Protein AF-A0A355BDU7-F1 (afdb_monomer_lite)

Sequence (158 aa):
VIGNPPYVQIKQIDAESKKKFSNNFKFATGRFNLFYLFIEITKKFSKDNSITSYIVPDRLLLNTQCADIRKYLLTEQNINEIIAFSELVFESAIVDSIIITYSNSKRNKDFIKVLTNCSIESLKSPKRTEIPYSHIENSPNNQLDLNYNLQISNLTNK

Secondary structure (DSSP, 8-state):
-EE-----BGGGS-HHHHHHHHHH-TT-SSS-BHHHHHHHHHHHHS-TT-EEEEEEETHHHH-GGGHHHHHHHHHHSEEEEEEEESS-S-TT----EEEEEEESS----SEEEEEEEE-TGGGGS---EEEEHHHHHTSGGG-------HHHHHHH--

Radius of gyration: 16.12 Å; chains: 1; bounding box: 37×43×46 Å

pLDDT: mean 89.56, std 10.08, range [43.19, 98.06]

Structure (mmCIF, N/CA/C/O backbone):
data_AF-A0A355BDU7-F1
#
_entry.id   AF-A0A355BDU7-F1
#
loop_
_atom_site.group_PDB
_atom_site.id
_atom_site.type_symbol
_atom_site.label_atom_id
_atom_site.label_alt_id
_atom_site.label_comp_id
_atom_site.label_asym_id
_atom_site.label_entity_id
_atom_site.label_seq_id
_atom_site.pdbx_PDB_ins_code
_atom_site.Cartn_x
_atom_site.Cartn_y
_atom_site.Cartn_z
_atom_site.occupancy
_atom_site.B_iso_or_equiv
_atom_site.auth_seq_id
_atom_site.auth_comp_id
_atom_site.auth_asym_id
_atom_site.auth_atom_id
_atom_site.pdbx_PDB_model_num
ATOM 1 N N . VAL A 1 1 ? -3.207 -13.088 2.765 1.00 91.75 1 VAL A N 1
ATOM 2 C CA . VAL A 1 1 ? -1.931 -13.193 2.018 1.00 91.75 1 VAL A CA 1
ATOM 3 C C . VAL A 1 1 ? -0.868 -12.422 2.783 1.00 91.75 1 VAL A C 1
ATOM 5 O O . VAL A 1 1 ? -1.168 -11.333 3.247 1.00 91.75 1 VAL A O 1
ATOM 8 N N . ILE A 1 2 ? 0.330 -12.974 2.964 1.00 96.31 2 ILE A N 1
ATOM 9 C CA . ILE A 1 2 ? 1.469 -12.258 3.561 1.00 96.31 2 ILE A CA 1
ATOM 10 C C . ILE A 1 2 ? 2.641 -12.418 2.599 1.00 96.31 2 ILE A C 1
ATOM 12 O O . ILE A 1 2 ? 2.857 -13.526 2.108 1.00 96.31 2 ILE A O 1
ATOM 16 N N . GLY A 1 3 ? 3.369 -11.345 2.291 1.00 95.19 3 GLY A N 1
ATOM 17 C CA . GLY A 1 3 ? 4.502 -11.459 1.375 1.00 95.19 3 GLY A CA 1
ATOM 18 C C . GLY A 1 3 ? 5.358 -10.209 1.218 1.00 95.19 3 GLY A C 1
ATOM 19 O O . GLY A 1 3 ? 4.998 -9.114 1.635 1.00 95.19 3 GLY A O 1
ATOM 20 N N . ASN A 1 4 ? 6.496 -10.403 0.565 1.00 95.50 4 ASN A N 1
ATOM 21 C CA . ASN A 1 4 ? 7.391 -9.356 0.088 1.00 95.50 4 ASN A CA 1
ATOM 22 C C . ASN A 1 4 ? 7.456 -9.487 -1.447 1.00 95.50 4 ASN A C 1
ATOM 24 O O . ASN A 1 4 ? 8.267 -10.269 -1.949 1.00 95.50 4 ASN A O 1
ATOM 28 N N . PRO A 1 5 ? 6.509 -8.888 -2.199 1.00 95.25 5 PRO A N 1
ATOM 29 C CA . PRO A 1 5 ? 6.487 -8.990 -3.655 1.00 95.25 5 PRO A CA 1
ATOM 30 C C . PRO A 1 5 ? 7.785 -8.463 -4.291 1.00 95.25 5 PRO A C 1
ATOM 32 O O . PRO A 1 5 ? 8.425 -7.576 -3.746 1.00 95.25 5 PRO A O 1
ATOM 35 N N . PRO A 1 6 ? 8.175 -8.947 -5.481 1.00 93.50 6 PRO A N 1
ATOM 36 C CA . PRO A 1 6 ? 9.401 -8.510 -6.145 1.00 93.50 6 PRO A CA 1
ATOM 37 C C . PRO A 1 6 ? 9.338 -7.038 -6.594 1.00 93.50 6 PRO A C 1
ATOM 39 O O . PRO A 1 6 ? 8.363 -6.601 -7.211 1.00 93.50 6 PRO A O 1
ATOM 42 N N . TYR A 1 7 ? 10.416 -6.280 -6.362 1.00 92.25 7 TYR A N 1
ATOM 43 C CA . TYR A 1 7 ? 10.510 -4.841 -6.670 1.00 92.25 7 TYR A CA 1
ATOM 44 C C . TYR A 1 7 ? 11.166 -4.559 -8.032 1.00 92.25 7 TYR A C 1
ATOM 46 O O . TYR A 1 7 ? 12.078 -3.739 -8.162 1.00 92.25 7 TYR A O 1
ATOM 54 N N . VAL A 1 8 ? 10.710 -5.244 -9.078 1.00 93.50 8 VAL A N 1
ATOM 55 C CA . VAL A 1 8 ? 11.321 -5.166 -10.413 1.00 93.50 8 VAL A CA 1
ATOM 56 C C . VAL A 1 8 ? 10.687 -4.039 -11.223 1.00 93.50 8 VAL A C 1
ATOM 58 O O . VAL A 1 8 ? 9.484 -4.026 -11.491 1.00 93.50 8 VAL A O 1
ATOM 61 N N . GLN A 1 9 ? 11.511 -3.077 -11.639 1.00 92.88 9 GLN A N 1
ATOM 62 C CA . GLN A 1 9 ? 11.078 -1.992 -12.519 1.00 92.88 9 GLN A CA 1
ATOM 63 C C . GLN A 1 9 ? 10.869 -2.504 -13.945 1.00 92.88 9 GLN A C 1
ATOM 65 O O . GLN A 1 9 ? 11.647 -3.331 -14.416 1.00 92.88 9 GLN A O 1
ATOM 70 N N . ILE A 1 10 ? 9.926 -1.915 -14.687 1.00 93.00 10 ILE A N 1
ATOM 71 C CA . ILE A 1 10 ? 9.660 -2.267 -16.092 1.00 93.00 10 ILE A CA 1
ATOM 72 C C . ILE A 1 10 ? 10.919 -2.395 -16.968 1.00 93.00 10 ILE A C 1
ATOM 74 O O . ILE A 1 10 ? 10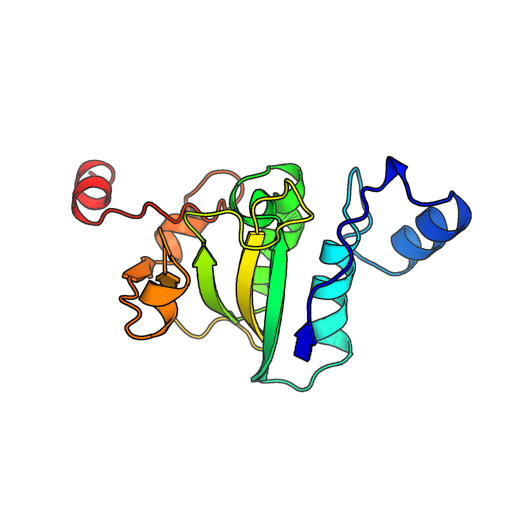.975 -3.250 -17.845 1.00 93.00 10 ILE A O 1
ATOM 78 N N . LYS A 1 11 ? 11.959 -1.579 -16.743 1.00 93.44 11 LYS A N 1
ATOM 79 C CA . LYS A 1 11 ? 13.202 -1.619 -17.535 1.00 93.44 11 LYS A CA 1
ATOM 80 C C . LYS A 1 11 ? 13.932 -2.965 -17.446 1.00 93.44 11 LYS A C 1
ATOM 82 O O . LYS A 1 11 ? 14.613 -3.322 -18.395 1.00 93.44 11 LYS A O 1
ATOM 87 N N . GLN A 1 12 ? 13.758 -3.686 -16.342 1.00 95.19 12 GLN A N 1
ATOM 88 C CA . GLN A 1 12 ? 14.385 -4.979 -16.064 1.00 95.19 12 GLN A CA 1
ATOM 89 C C . GLN A 1 12 ? 13.527 -6.168 -16.529 1.00 95.19 12 GLN A C 1
ATOM 91 O O . GLN A 1 12 ? 13.977 -7.305 -16.475 1.00 95.19 12 GLN A O 1
ATOM 96 N N . ILE A 1 13 ? 12.291 -5.921 -16.976 1.00 94.75 13 ILE A N 1
ATOM 97 C CA . ILE A 1 13 ? 11.382 -6.958 -17.473 1.00 94.75 13 ILE A CA 1
ATOM 98 C C . ILE A 1 13 ? 11.640 -7.163 -18.972 1.00 94.75 13 ILE A C 1
ATOM 100 O O . ILE A 1 13 ? 11.731 -6.188 -19.727 1.00 94.75 13 ILE A O 1
ATOM 104 N N . ASP A 1 14 ? 11.732 -8.411 -19.425 1.00 96.31 14 ASP A N 1
ATOM 105 C CA . ASP A 1 14 ? 11.882 -8.740 -20.843 1.00 96.31 14 ASP A CA 1
ATOM 106 C C . ASP A 1 14 ? 10.625 -8.371 -21.663 1.00 96.31 14 ASP A C 1
ATOM 108 O O . ASP A 1 14 ? 9.544 -8.097 -21.130 1.00 96.31 14 ASP A O 1
ATOM 112 N N . ALA A 1 15 ? 10.767 -8.302 -22.988 1.00 95.69 15 ALA A N 1
ATOM 113 C CA . ALA A 1 15 ? 9.695 -7.847 -23.875 1.00 95.69 15 ALA A CA 1
ATOM 114 C C . ALA A 1 15 ? 8.475 -8.787 -23.893 1.00 95.69 15 ALA A C 1
ATOM 116 O O . ALA A 1 15 ? 7.340 -8.313 -24.000 1.00 95.69 15 ALA A O 1
ATOM 117 N N . GLU A 1 16 ? 8.690 -10.097 -23.765 1.00 97.00 16 GLU A N 1
ATOM 118 C CA . GLU A 1 16 ? 7.612 -11.083 -23.767 1.00 97.00 16 GLU A CA 1
ATOM 119 C C . GLU A 1 16 ? 6.782 -10.963 -22.485 1.00 97.00 16 GLU A C 1
ATOM 121 O O . GLU A 1 16 ? 5.554 -10.845 -22.544 1.00 97.00 16 GLU A O 1
ATOM 126 N N . SER A 1 17 ? 7.448 -10.895 -21.332 1.00 96.38 17 SER A N 1
ATOM 127 C CA . SER A 1 17 ? 6.812 -10.686 -20.032 1.00 96.38 17 SER A CA 1
ATOM 128 C C . SER A 1 17 ? 6.076 -9.351 -19.970 1.00 96.38 17 SER A C 1
ATOM 130 O O . SER A 1 17 ? 4.932 -9.315 -19.527 1.00 96.38 17 SER A O 1
ATOM 132 N N . LYS A 1 18 ? 6.657 -8.259 -20.493 1.00 95.12 18 LYS A N 1
ATOM 133 C CA . LYS A 1 18 ? 5.961 -6.962 -20.614 1.00 95.12 18 LYS A CA 1
ATOM 134 C C . LYS A 1 18 ? 4.641 -7.098 -21.365 1.00 95.12 18 LYS A C 1
ATOM 136 O O . LYS A 1 18 ? 3.611 -6.664 -20.859 1.00 95.12 18 LYS A O 1
ATOM 141 N N . LYS A 1 19 ? 4.661 -7.738 -22.540 1.00 95.50 19 LYS A N 1
ATOM 142 C CA . LYS A 1 19 ? 3.459 -7.955 -23.355 1.00 95.50 19 LYS A CA 1
ATOM 143 C C . LYS A 1 19 ? 2.421 -8.792 -22.606 1.00 95.50 19 LYS A C 1
ATOM 145 O O . LYS A 1 19 ? 1.242 -8.447 -22.605 1.00 95.50 19 LYS A O 1
ATOM 150 N N . LYS A 1 20 ? 2.849 -9.865 -21.931 1.00 96.25 20 LYS A N 1
ATOM 151 C CA . LYS A 1 20 ? 1.962 -10.688 -21.095 1.00 96.25 20 LYS A CA 1
ATOM 152 C C . LYS A 1 20 ? 1.342 -9.868 -19.969 1.00 96.25 20 LYS A C 1
ATOM 154 O O . LYS A 1 20 ? 0.132 -9.944 -19.782 1.00 96.25 20 LYS A O 1
ATOM 159 N N . PHE A 1 21 ? 2.127 -9.073 -19.246 1.00 96.38 21 PHE A N 1
ATOM 160 C CA . PHE A 1 21 ? 1.610 -8.274 -18.141 1.00 96.38 21 PHE A CA 1
ATOM 161 C C . PHE A 1 21 ? 0.608 -7.228 -18.621 1.00 96.38 21 PHE A C 1
ATOM 163 O O . PHE A 1 21 ? -0.503 -7.196 -18.101 1.00 96.38 21 PHE A O 1
ATOM 170 N N . SER A 1 22 ? 0.931 -6.459 -19.664 1.00 94.62 22 SER A N 1
ATOM 171 C CA . SER A 1 22 ? 0.020 -5.445 -20.212 1.00 94.62 22 SER A CA 1
ATOM 172 C C . SER A 1 22 ? -1.297 -6.021 -20.746 1.00 94.62 22 SER A C 1
ATOM 174 O O . SER A 1 22 ? -2.306 -5.327 -20.731 1.00 94.62 22 SER A O 1
ATOM 176 N N . ASN A 1 23 ? -1.319 -7.290 -21.171 1.00 95.56 23 ASN A N 1
ATOM 177 C CA . ASN A 1 23 ? -2.546 -7.960 -21.613 1.00 95.56 23 ASN A CA 1
ATOM 178 C C . ASN A 1 23 ? -3.405 -8.515 -20.462 1.00 95.56 23 ASN A C 1
ATOM 180 O O . ASN A 1 23 ? -4.585 -8.779 -20.672 1.00 95.56 23 ASN A O 1
ATOM 184 N N . ASN A 1 24 ? -2.824 -8.755 -19.282 1.00 95.56 24 ASN A N 1
ATOM 185 C CA . ASN A 1 24 ? -3.491 -9.469 -18.183 1.00 95.56 24 ASN A CA 1
ATOM 186 C C . ASN A 1 24 ? -3.757 -8.607 -16.943 1.00 95.56 24 ASN A C 1
ATOM 188 O O . ASN A 1 24 ? -4.549 -9.014 -16.096 1.00 95.56 24 ASN A O 1
ATOM 192 N N . PHE A 1 25 ? -3.095 -7.457 -16.822 1.00 96.25 25 PHE A N 1
ATOM 193 C CA . PHE A 1 25 ? -3.145 -6.610 -15.636 1.00 96.25 25 PHE A CA 1
ATOM 194 C C . PHE A 1 25 ? -3.457 -5.166 -16.005 1.00 96.25 25 PHE A C 1
ATOM 196 O O . PHE A 1 25 ? -2.805 -4.567 -16.862 1.00 96.25 25 PHE A O 1
ATOM 203 N N . LYS A 1 26 ? -4.414 -4.581 -15.289 1.00 95.44 26 LYS A N 1
ATOM 204 C CA . LYS A 1 26 ? -4.822 -3.185 -15.430 1.00 95.44 26 LYS A CA 1
ATOM 205 C C . LYS A 1 26 ? -3.683 -2.223 -15.096 1.00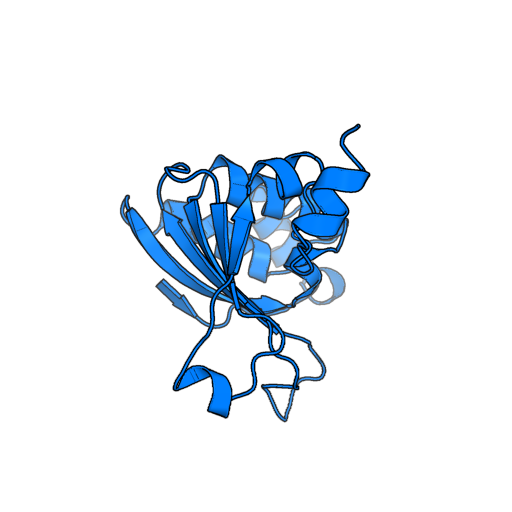 95.44 26 LYS A C 1
ATOM 207 O O . LYS A 1 26 ? -3.570 -1.183 -15.739 1.00 95.44 26 LYS A O 1
ATOM 212 N N . PHE A 1 27 ? -2.842 -2.555 -14.113 1.00 95.38 27 PHE A N 1
ATOM 213 C CA . PHE A 1 27 ? -1.751 -1.679 -13.664 1.00 95.38 27 PHE A CA 1
ATOM 214 C C . PHE A 1 27 ? -0.402 -1.979 -14.332 1.00 95.38 27 PHE A C 1
ATOM 216 O O . PHE A 1 27 ? 0.613 -1.390 -13.960 1.00 95.38 27 PHE A O 1
ATOM 223 N N . ALA A 1 28 ? -0.372 -2.845 -15.352 1.00 94.38 28 ALA A N 1
ATOM 224 C CA . ALA A 1 28 ? 0.798 -3.068 -16.203 1.00 94.38 28 ALA A CA 1
ATOM 225 C C . ALA A 1 28 ? 0.889 -2.037 -17.346 1.00 94.38 28 ALA A C 1
ATOM 227 O O . ALA A 1 28 ? 1.058 -2.383 -18.521 1.00 94.38 28 ALA A O 1
ATOM 228 N N . THR A 1 29 ? 0.768 -0.756 -17.001 1.00 88.00 29 THR A N 1
ATOM 229 C CA . THR A 1 29 ? 0.786 0.379 -17.932 1.00 88.00 29 THR A CA 1
ATOM 230 C C . THR A 1 29 ? 1.916 1.352 -17.586 1.00 88.00 29 THR A C 1
ATOM 232 O O . THR A 1 29 ? 2.398 1.416 -16.453 1.00 88.00 29 THR A O 1
ATOM 235 N N . GLY A 1 30 ? 2.398 2.105 -18.579 1.00 87.69 30 GLY A N 1
ATOM 236 C CA . GLY A 1 30 ? 3.449 3.106 -18.373 1.00 87.69 30 GLY A CA 1
ATOM 237 C C . GLY A 1 30 ? 4.723 2.534 -17.734 1.00 87.69 30 GLY A C 1
ATOM 238 O O . GLY A 1 30 ? 5.266 1.531 -18.190 1.00 87.69 30 GLY A O 1
ATOM 239 N N . ARG A 1 31 ? 5.232 3.192 -16.682 1.00 88.19 31 ARG A N 1
ATOM 240 C CA . ARG A 1 31 ? 6.447 2.782 -15.948 1.00 88.19 31 ARG A CA 1
ATOM 241 C C . ARG A 1 31 ? 6.121 1.978 -14.684 1.00 88.19 31 ARG A C 1
ATOM 243 O O . ARG A 1 31 ? 6.527 2.363 -13.588 1.00 88.19 31 ARG A O 1
ATOM 250 N N . PHE A 1 32 ? 5.380 0.882 -14.836 1.00 91.94 32 PHE A N 1
ATOM 251 C CA . PHE A 1 32 ? 4.964 0.058 -13.700 1.00 91.94 32 PHE A CA 1
ATOM 252 C C . PHE A 1 32 ? 6.123 -0.689 -13.012 1.00 91.94 32 PHE A C 1
ATOM 254 O O . PHE A 1 32 ? 7.227 -0.836 -13.553 1.00 91.94 32 PHE A O 1
ATOM 261 N N . ASN A 1 33 ? 5.857 -1.158 -11.792 1.00 94.75 33 ASN A N 1
ATOM 262 C CA . ASN A 1 33 ? 6.720 -2.053 -11.022 1.00 94.75 33 ASN A CA 1
ATOM 263 C C . ASN A 1 33 ? 5.965 -3.362 -10.737 1.00 94.75 33 ASN A C 1
ATOM 265 O O . ASN A 1 33 ? 4.741 -3.339 -10.603 1.00 94.75 33 ASN A O 1
ATOM 269 N N . LEU A 1 34 ? 6.663 -4.498 -10.640 1.00 95.62 34 LEU A N 1
ATOM 270 C CA . LEU A 1 34 ? 6.006 -5.798 -10.456 1.00 95.62 34 LEU A CA 1
ATOM 271 C C . LEU A 1 34 ? 5.129 -5.872 -9.205 1.00 95.62 34 LEU A C 1
ATOM 273 O O . LEU A 1 34 ? 4.072 -6.498 -9.267 1.00 95.62 34 LEU A O 1
ATOM 277 N N . PHE A 1 35 ? 5.484 -5.197 -8.107 1.00 96.12 35 PHE A N 1
ATOM 278 C CA . PHE A 1 35 ? 4.648 -5.228 -6.903 1.00 96.12 35 PHE A CA 1
ATOM 279 C C . PHE A 1 35 ? 3.228 -4.670 -7.132 1.00 96.12 35 PHE A C 1
ATOM 281 O O . PHE A 1 35 ? 2.305 -5.056 -6.416 1.00 96.12 35 PHE A O 1
ATOM 288 N N . TYR A 1 36 ? 3.016 -3.834 -8.160 1.00 96.69 36 TYR A N 1
ATOM 289 C CA . TYR A 1 36 ? 1.684 -3.336 -8.527 1.00 96.69 36 TYR A CA 1
ATOM 290 C C . TYR A 1 36 ? 0.781 -4.501 -8.945 1.00 96.69 36 TYR A C 1
ATOM 292 O O . TYR A 1 36 ? -0.379 -4.572 -8.547 1.00 96.69 36 TYR A O 1
ATOM 300 N N . LEU A 1 37 ? 1.341 -5.450 -9.701 1.00 96.44 37 LEU A N 1
ATOM 301 C CA . LEU A 1 37 ? 0.617 -6.610 -10.214 1.00 96.44 37 LEU A CA 1
ATOM 302 C C . LEU A 1 37 ? 0.263 -7.572 -9.078 1.00 96.44 37 LEU A C 1
ATOM 304 O O . LEU A 1 37 ? -0.823 -8.136 -9.064 1.00 96.44 37 LEU A O 1
ATOM 308 N N . PHE A 1 38 ? 1.143 -7.710 -8.082 1.00 97.12 38 PHE A N 1
ATOM 309 C CA . PHE A 1 38 ? 0.865 -8.503 -6.881 1.00 97.12 38 PHE A CA 1
ATOM 310 C C . PHE A 1 38 ? -0.237 -7.886 -6.013 1.00 97.12 38 PHE A C 1
ATOM 312 O O . PHE A 1 38 ? -1.011 -8.628 -5.410 1.00 97.12 38 PHE A O 1
ATOM 319 N N . ILE A 1 39 ? -0.332 -6.555 -5.950 1.00 96.81 39 ILE A N 1
ATOM 320 C CA . ILE A 1 39 ? -1.454 -5.864 -5.297 1.00 96.81 39 ILE A CA 1
ATOM 321 C C . ILE A 1 39 ? -2.750 -6.064 -6.092 1.00 96.81 39 ILE A C 1
ATOM 323 O O . ILE A 1 39 ? -3.796 -6.309 -5.504 1.00 96.81 39 ILE A O 1
ATOM 327 N N . GLU A 1 40 ? -2.705 -5.988 -7.421 1.00 95.94 40 GLU A N 1
ATOM 328 C CA . GLU A 1 40 ? -3.885 -6.207 -8.265 1.00 95.94 40 GLU A CA 1
ATOM 329 C C . GLU A 1 40 ? -4.434 -7.631 -8.117 1.00 95.94 40 GLU A C 1
ATOM 331 O O . GLU A 1 40 ? -5.634 -7.847 -7.939 1.00 95.94 40 GLU A O 1
ATOM 336 N N . ILE A 1 41 ? -3.536 -8.617 -8.156 1.00 94.50 41 ILE A N 1
ATOM 337 C CA . ILE A 1 41 ? -3.908 -10.025 -8.242 1.00 94.50 41 ILE A CA 1
ATOM 338 C C . ILE A 1 41 ? -4.538 -10.555 -6.947 1.00 94.50 41 ILE A C 1
ATOM 340 O O . ILE A 1 41 ? -5.314 -11.510 -6.992 1.00 94.50 41 ILE A O 1
ATOM 344 N N . THR A 1 42 ? -4.262 -9.940 -5.790 1.00 92.75 42 THR A N 1
ATOM 345 C CA . THR A 1 42 ? -4.802 -10.399 -4.497 1.00 92.75 42 THR A CA 1
ATOM 346 C C . THR A 1 42 ? -6.321 -10.381 -4.481 1.00 92.75 42 THR A C 1
ATOM 348 O O . THR A 1 42 ? -6.921 -11.315 -3.953 1.00 92.75 42 THR A O 1
ATOM 351 N N . LYS A 1 43 ? -6.959 -9.405 -5.139 1.00 90.25 43 LYS A N 1
ATOM 352 C CA . LYS A 1 43 ? -8.422 -9.349 -5.279 1.00 90.25 43 LYS A CA 1
ATOM 353 C C . LYS A 1 43 ? -8.991 -10.592 -5.958 1.00 90.25 43 LYS A C 1
ATOM 355 O O . LYS A 1 43 ? -10.051 -11.063 -5.565 1.00 90.25 43 LYS A O 1
ATOM 360 N N . LYS A 1 44 ? -8.282 -11.128 -6.955 1.00 89.38 44 LYS A N 1
ATOM 361 C CA . LYS A 1 44 ? -8.710 -12.294 -7.741 1.00 89.38 44 LYS A CA 1
ATOM 362 C C . LYS A 1 44 ? -8.506 -13.617 -7.001 1.00 89.38 44 LYS A C 1
ATOM 364 O O . LYS A 1 44 ? -9.309 -14.528 -7.165 1.00 89.38 44 LYS A O 1
ATOM 369 N N . PHE A 1 45 ? -7.432 -13.739 -6.220 1.00 90.50 45 PHE A N 1
ATOM 370 C CA . PHE A 1 45 ? -7.029 -15.013 -5.602 1.00 90.50 45 PHE A CA 1
ATOM 371 C C . PHE A 1 45 ? -7.380 -15.141 -4.117 1.00 90.50 45 PHE A C 1
ATOM 373 O O . PHE A 1 45 ? -7.093 -16.172 -3.509 1.00 90.50 45 PHE A O 1
ATOM 380 N N . SER A 1 46 ? -7.987 -14.123 -3.510 1.00 92.06 46 SER A N 1
ATOM 381 C CA . SER A 1 46 ? -8.333 -14.128 -2.090 1.00 92.06 46 SER A CA 1
ATOM 382 C C . SER A 1 46 ? -9.840 -13.990 -1.877 1.00 92.06 46 SER A C 1
ATOM 384 O O . SER A 1 46 ? -10.541 -13.381 -2.682 1.00 92.06 46 SER A O 1
ATOM 386 N N . LYS A 1 47 ? -10.349 -14.576 -0.787 1.00 95.06 47 LYS A N 1
ATOM 387 C CA . LYS A 1 47 ? -11.768 -14.480 -0.411 1.00 95.06 47 LYS A CA 1
ATOM 388 C C . LYS A 1 47 ? -12.124 -13.048 -0.005 1.00 95.06 47 LYS A C 1
ATOM 390 O O . LYS A 1 47 ? -11.253 -12.301 0.454 1.00 95.06 47 LYS A O 1
ATOM 395 N N . ASP A 1 48 ? -13.401 -12.698 -0.096 1.00 94.62 48 ASP A N 1
ATOM 396 C CA . ASP A 1 48 ? -13.904 -11.439 0.454 1.00 94.62 48 ASP A CA 1
ATOM 397 C C . ASP A 1 48 ? -13.571 -11.318 1.947 1.00 94.62 48 ASP A C 1
ATOM 399 O O . ASP A 1 48 ? -13.542 -12.307 2.683 1.00 94.62 48 ASP A O 1
ATOM 403 N N . ASN A 1 49 ? -13.280 -10.092 2.382 1.00 95.12 49 ASN A N 1
ATOM 404 C CA . ASN A 1 49 ? -12.839 -9.732 3.734 1.00 95.12 49 ASN A CA 1
ATOM 405 C C . ASN A 1 49 ? -11.527 -10.391 4.198 1.00 95.12 49 ASN A C 1
ATOM 407 O O . ASN A 1 49 ? -11.124 -10.205 5.346 1.00 95.12 49 ASN A O 1
ATOM 411 N N . SER A 1 50 ? -10.831 -11.140 3.337 1.00 96.69 50 SER A N 1
ATOM 412 C CA . SER A 1 50 ? -9.512 -11.672 3.677 1.00 96.69 50 SER A CA 1
ATOM 413 C C . SER A 1 50 ? -8.478 -10.554 3.792 1.00 96.69 50 SER A C 1
ATOM 415 O O . SER A 1 50 ? -8.565 -9.532 3.112 1.00 96.69 50 SER A O 1
ATOM 417 N N . ILE A 1 51 ? -7.490 -10.755 4.662 1.00 97.44 51 ILE A N 1
ATOM 418 C CA . ILE A 1 51 ? -6.448 -9.765 4.934 1.00 97.44 51 ILE A CA 1
ATOM 419 C C . ILE A 1 51 ? -5.219 -10.066 4.077 1.00 97.44 51 ILE A C 1
ATOM 421 O O . ILE A 1 51 ? -4.736 -11.204 4.021 1.00 97.44 51 ILE A O 1
ATOM 425 N N . THR A 1 52 ? -4.693 -9.027 3.437 1.00 97.88 52 THR A N 1
ATOM 426 C CA . THR A 1 52 ? -3.396 -9.028 2.767 1.00 97.88 52 THR A CA 1
ATOM 427 C C . THR A 1 52 ? -2.453 -8.066 3.470 1.00 97.88 52 THR A C 1
ATOM 429 O O . THR A 1 52 ? -2.839 -6.939 3.755 1.00 97.88 52 THR A O 1
ATOM 432 N N . SER A 1 53 ? -1.226 -8.506 3.738 1.00 97.94 53 SER A N 1
ATOM 433 C CA . SER A 1 53 ? -0.152 -7.668 4.261 1.00 97.94 53 SER A CA 1
ATOM 434 C C . SER A 1 53 ? 1.086 -7.834 3.391 1.00 97.94 53 SER A C 1
ATOM 436 O O . SER A 1 53 ? 1.569 -8.955 3.202 1.00 97.94 53 SER A O 1
ATOM 438 N N . TYR A 1 54 ? 1.565 -6.733 2.819 1.00 97.69 54 TYR A N 1
ATOM 439 C CA . TYR A 1 54 ? 2.754 -6.728 1.981 1.00 97.69 54 TYR A CA 1
ATOM 440 C C . TYR A 1 54 ? 3.796 -5.747 2.475 1.00 97.69 54 TYR A C 1
ATOM 442 O O . TYR A 1 54 ? 3.468 -4.626 2.853 1.00 97.69 54 TYR A O 1
ATOM 450 N N . ILE A 1 55 ? 5.052 -6.170 2.376 1.00 95.75 55 ILE A N 1
ATOM 451 C CA . ILE A 1 55 ? 6.196 -5.270 2.407 1.00 95.75 55 ILE A CA 1
ATOM 452 C C . ILE A 1 55 ? 6.377 -4.747 0.982 1.00 95.75 55 ILE A C 1
ATOM 454 O O . ILE A 1 55 ? 6.494 -5.542 0.053 1.00 95.75 55 ILE A O 1
ATOM 458 N N . VAL A 1 56 ? 6.313 -3.433 0.785 1.00 95.62 56 VAL A N 1
ATOM 459 C CA . VAL A 1 56 ? 6.464 -2.797 -0.535 1.00 95.62 56 VAL A CA 1
ATOM 460 C C . VAL A 1 56 ? 7.322 -1.539 -0.425 1.00 95.62 56 VAL A C 1
ATOM 462 O O . VAL A 1 56 ? 7.438 -0.988 0.667 1.00 95.62 56 VAL A O 1
ATOM 465 N N . PRO A 1 57 ? 7.888 -1.028 -1.531 1.00 94.19 57 PRO A N 1
ATOM 466 C CA . PRO A 1 57 ? 8.633 0.223 -1.515 1.00 94.19 57 PRO A CA 1
ATOM 467 C C . PRO A 1 57 ? 7.755 1.405 -1.078 1.00 94.19 57 PRO A C 1
ATOM 469 O O . PRO A 1 57 ? 6.619 1.551 -1.547 1.00 94.19 57 PRO A O 1
ATOM 472 N N . ASP A 1 58 ? 8.306 2.287 -0.249 1.00 93.75 58 ASP A N 1
ATOM 473 C CA . ASP A 1 58 ? 7.647 3.483 0.296 1.00 93.75 58 ASP A CA 1
ATOM 474 C C . ASP A 1 58 ? 7.124 4.444 -0.787 1.00 93.75 58 ASP A C 1
ATOM 476 O O . ASP A 1 58 ? 6.111 5.117 -0.604 1.00 93.75 58 ASP A O 1
ATOM 480 N N . ARG A 1 59 ? 7.732 4.432 -1.979 1.00 93.19 59 ARG A N 1
ATOM 481 C CA . ARG A 1 59 ? 7.272 5.162 -3.169 1.00 93.19 59 ARG A CA 1
ATOM 482 C C . ARG A 1 59 ? 5.805 4.900 -3.505 1.00 93.19 59 ARG A C 1
ATOM 484 O O . ARG A 1 59 ? 5.218 5.709 -4.224 1.00 93.19 59 ARG A O 1
ATOM 491 N N . LEU A 1 60 ? 5.200 3.800 -3.037 1.00 96.25 60 LEU A N 1
ATOM 492 C CA . LEU A 1 60 ? 3.753 3.599 -3.133 1.00 96.25 60 LEU A CA 1
ATOM 493 C C . LEU A 1 60 ? 2.988 4.790 -2.538 1.00 96.25 60 LEU A C 1
ATOM 495 O O . LEU A 1 60 ? 1.994 5.196 -3.130 1.00 96.25 60 LEU A O 1
ATOM 499 N N . LEU A 1 61 ? 3.477 5.393 -1.452 1.00 95.88 61 LEU A N 1
ATOM 500 C CA . LEU A 1 61 ? 2.830 6.487 -0.730 1.00 95.88 61 LEU A CA 1
ATOM 501 C C . LEU A 1 61 ? 2.731 7.774 -1.553 1.00 95.88 61 LEU A C 1
ATOM 503 O O . LEU A 1 61 ? 1.639 8.320 -1.702 1.00 95.88 61 LEU A O 1
ATOM 507 N N . LEU A 1 62 ? 3.853 8.243 -2.111 1.00 95.00 62 LEU A N 1
ATOM 508 C CA . LEU A 1 62 ? 3.954 9.615 -2.630 1.00 95.00 62 LEU A CA 1
ATOM 509 C C . LEU A 1 62 ? 4.218 9.713 -4.140 1.00 95.00 62 LEU A C 1
ATOM 511 O O . LEU A 1 62 ? 3.886 10.719 -4.769 1.00 95.00 62 LEU 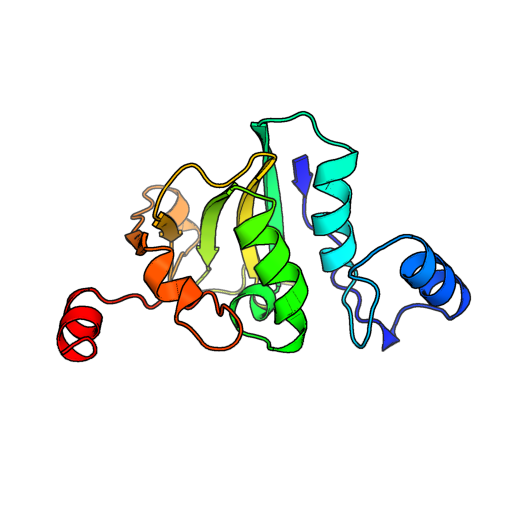A O 1
ATOM 515 N N . ASN A 1 63 ? 4.785 8.679 -4.768 1.00 93.94 63 ASN A N 1
ATOM 516 C CA . ASN A 1 63 ? 5.226 8.768 -6.162 1.00 93.94 63 ASN A CA 1
ATOM 517 C C . ASN A 1 63 ? 4.029 8.882 -7.123 1.00 93.94 63 ASN A C 1
ATOM 519 O O . ASN A 1 63 ? 3.075 8.107 -7.034 1.00 93.94 63 ASN A O 1
ATOM 523 N N . THR A 1 64 ? 4.073 9.815 -8.073 1.00 93.19 64 THR A N 1
ATOM 524 C CA . THR A 1 64 ? 2.993 10.037 -9.053 1.00 93.19 64 THR A CA 1
ATOM 525 C C . THR A 1 64 ? 2.772 8.842 -9.982 1.00 93.19 64 THR A C 1
ATOM 527 O O . THR A 1 64 ? 1.645 8.593 -10.392 1.00 93.19 64 THR A O 1
ATOM 530 N N . GLN A 1 65 ? 3.798 8.022 -10.233 1.00 91.94 65 GLN A N 1
ATOM 531 C CA . GLN A 1 65 ? 3.667 6.772 -10.998 1.00 91.94 65 GLN A CA 1
ATOM 532 C C . GLN A 1 65 ? 2.828 5.709 -10.279 1.00 91.94 65 GLN A C 1
ATOM 534 O O . GLN A 1 65 ? 2.438 4.722 -10.897 1.00 91.94 65 GLN A O 1
ATOM 539 N N . CYS A 1 66 ? 2.583 5.882 -8.979 1.00 94.56 66 CYS A N 1
ATOM 540 C CA . CYS A 1 66 ? 1.762 4.982 -8.177 1.00 94.56 66 CYS A CA 1
ATOM 541 C C . CYS A 1 66 ? 0.318 5.499 -8.016 1.00 94.56 66 CYS A C 1
ATOM 543 O O . CYS A 1 66 ? -0.440 4.908 -7.254 1.00 94.56 66 CYS A O 1
ATOM 545 N N . ALA A 1 67 ? -0.078 6.585 -8.695 1.00 94.62 67 ALA A N 1
ATOM 546 C CA . ALA A 1 67 ? -1.397 7.201 -8.523 1.00 94.62 67 ALA A CA 1
ATOM 547 C C . ALA A 1 67 ? -2.553 6.226 -8.803 1.00 94.62 67 ALA A C 1
ATOM 549 O O . ALA A 1 67 ? -3.449 6.084 -7.974 1.00 94.62 67 ALA A O 1
ATOM 550 N N . ASP A 1 68 ? -2.499 5.489 -9.916 1.00 95.00 68 ASP A N 1
ATOM 551 C CA . ASP A 1 68 ? -3.579 4.573 -10.299 1.00 95.00 68 ASP A CA 1
ATOM 552 C C . ASP A 1 68 ? -3.704 3.377 -9.346 1.00 95.00 68 ASP A C 1
ATOM 554 O O . ASP A 1 68 ? -4.814 3.006 -8.958 1.00 95.00 68 ASP A O 1
ATOM 558 N N . ILE A 1 69 ? -2.574 2.795 -8.924 1.00 95.81 69 ILE A N 1
ATOM 559 C CA . ILE A 1 69 ? -2.579 1.672 -7.975 1.00 95.81 69 ILE A CA 1
ATOM 560 C C . ILE A 1 69 ? -2.974 2.129 -6.562 1.00 95.81 69 ILE A C 1
ATOM 562 O O . ILE A 1 69 ? -3.684 1.404 -5.866 1.00 95.81 69 ILE A O 1
ATOM 566 N N . ARG A 1 70 ? -2.599 3.350 -6.146 1.00 95.69 70 ARG A N 1
ATOM 567 C CA . ARG A 1 70 ? -3.099 3.954 -4.900 1.00 95.69 70 ARG A CA 1
ATOM 568 C C . ARG A 1 70 ? -4.602 4.167 -4.959 1.00 95.69 70 ARG A C 1
ATOM 570 O O . ARG A 1 70 ? -5.299 3.758 -4.040 1.00 95.69 70 ARG A O 1
ATOM 577 N N . LYS A 1 71 ? -5.111 4.755 -6.044 1.00 95.12 71 LYS A N 1
ATOM 578 C CA . LYS A 1 71 ? -6.550 4.957 -6.231 1.00 95.12 71 LYS A CA 1
ATOM 579 C C . LYS A 1 71 ? -7.303 3.633 -6.134 1.00 95.12 71 LYS A C 1
ATOM 581 O O . LYS A 1 71 ? -8.293 3.553 -5.424 1.00 95.12 71 LYS A O 1
ATOM 586 N N . TYR A 1 72 ? -6.788 2.580 -6.765 1.00 95.56 72 TYR A N 1
ATOM 587 C CA . TYR A 1 72 ? -7.343 1.234 -6.640 1.00 95.56 72 TYR A CA 1
ATOM 588 C C . TYR A 1 72 ? -7.366 0.709 -5.201 1.00 95.56 72 TYR A C 1
ATOM 590 O O . TYR A 1 72 ? -8.395 0.206 -4.760 1.00 95.56 72 TYR A O 1
ATOM 598 N N . LEU A 1 73 ? -6.270 0.850 -4.450 1.00 96.06 73 LEU A N 1
ATOM 599 C CA . LEU A 1 73 ? -6.238 0.474 -3.032 1.00 96.06 73 LEU A CA 1
ATOM 600 C C . LEU A 1 73 ? -7.261 1.259 -2.198 1.00 96.06 73 LEU A C 1
ATOM 602 O O . LEU A 1 73 ? -7.830 0.705 -1.266 1.00 96.06 73 LEU A O 1
ATOM 606 N N . LEU A 1 74 ? -7.505 2.528 -2.530 1.00 94.88 74 LEU A N 1
ATOM 607 C CA . LEU A 1 74 ? -8.439 3.391 -1.804 1.00 94.88 74 LEU A CA 1
ATOM 608 C C . LEU A 1 74 ? -9.912 3.126 -2.150 1.00 94.88 74 LEU A C 1
ATOM 610 O O . LEU A 1 74 ? -10.774 3.363 -1.304 1.00 94.88 74 LEU A O 1
ATOM 614 N N . THR A 1 75 ? -10.216 2.669 -3.372 1.00 92.88 75 THR A N 1
ATOM 615 C CA . THR A 1 75 ? -11.604 2.485 -3.840 1.00 92.88 75 THR A CA 1
ATOM 616 C C . THR A 1 75 ? -12.069 1.031 -3.857 1.00 92.88 75 THR A C 1
ATOM 618 O O . THR A 1 75 ? -13.246 0.768 -3.612 1.00 92.88 75 THR A O 1
ATOM 621 N N . GLU A 1 76 ? -11.172 0.080 -4.130 1.00 93.94 76 GLU A N 1
ATOM 622 C CA . GLU A 1 76 ? -11.504 -1.345 -4.300 1.00 93.94 76 GLU A CA 1
ATOM 623 C C . GLU A 1 76 ? -11.060 -2.227 -3.128 1.00 93.94 76 GLU A C 1
ATOM 625 O O . GLU A 1 76 ? -11.438 -3.400 -3.063 1.00 93.94 76 GLU A O 1
ATOM 630 N N . GLN A 1 77 ? -10.249 -1.682 -2.221 1.00 95.75 77 GLN A N 1
ATOM 631 C CA . GLN A 1 77 ? -9.762 -2.358 -1.022 1.00 95.75 77 GLN A CA 1
ATOM 632 C C . GLN A 1 77 ? -10.074 -1.517 0.221 1.00 95.75 77 GLN A C 1
ATOM 634 O O . GLN A 1 77 ? -10.432 -0.342 0.137 1.00 95.75 77 GLN A O 1
ATOM 639 N N . ASN A 1 78 ? -9.929 -2.128 1.394 1.00 96.25 78 ASN A N 1
ATOM 640 C CA . ASN A 1 78 ? -10.029 -1.437 2.670 1.00 96.25 78 ASN A CA 1
ATOM 641 C C . ASN A 1 78 ? -8.651 -1.412 3.323 1.00 96.25 78 ASN A C 1
ATOM 643 O O . ASN A 1 78 ? -8.216 -2.425 3.872 1.00 96.25 78 ASN A O 1
ATOM 647 N N . ILE A 1 79 ? -7.942 -0.286 3.239 1.00 97.56 79 ILE A N 1
ATOM 648 C CA . ILE A 1 79 ? -6.629 -0.154 3.877 1.00 97.56 79 ILE A CA 1
ATOM 649 C C . ILE A 1 79 ? -6.829 -0.124 5.394 1.00 97.56 79 ILE A C 1
ATOM 651 O O . ILE A 1 79 ? -7.443 0.793 5.937 1.00 97.56 79 ILE A O 1
ATOM 655 N N . ASN A 1 80 ? -6.302 -1.141 6.072 1.00 96.56 80 ASN A N 1
ATOM 656 C CA . ASN A 1 80 ? -6.422 -1.304 7.515 1.00 96.56 80 ASN A CA 1
ATOM 657 C C . ASN A 1 80 ? -5.312 -0.549 8.245 1.00 96.56 80 ASN A C 1
ATOM 659 O O . ASN A 1 80 ? -5.568 0.095 9.264 1.00 96.56 80 ASN A O 1
ATOM 663 N N . GLU A 1 81 ? -4.081 -0.678 7.745 1.00 96.44 81 GLU A N 1
ATOM 664 C CA . GLU A 1 81 ? -2.888 -0.157 8.400 1.00 96.44 81 GLU A CA 1
ATOM 665 C C . GLU A 1 81 ? -1.739 0.084 7.414 1.00 96.44 81 GLU A C 1
ATOM 667 O O . GLU A 1 81 ? -1.544 -0.695 6.476 1.00 96.44 81 GLU A O 1
ATOM 672 N N . ILE A 1 82 ? -0.954 1.133 7.671 1.00 96.88 82 ILE A N 1
ATOM 673 C CA . ILE A 1 82 ? 0.346 1.377 7.038 1.00 96.88 82 ILE A CA 1
ATOM 674 C C . ILE A 1 82 ? 1.412 1.549 8.125 1.00 96.88 82 ILE A C 1
ATOM 676 O O . ILE A 1 82 ? 1.252 2.361 9.033 1.00 96.88 82 ILE A O 1
ATOM 680 N N . ILE A 1 83 ? 2.516 0.815 8.017 1.00 94.44 83 ILE A N 1
ATOM 681 C CA . ILE A 1 83 ? 3.685 0.955 8.891 1.00 94.44 83 ILE A CA 1
ATOM 682 C C . ILE A 1 83 ? 4.854 1.455 8.047 1.00 94.44 83 ILE A C 1
ATOM 684 O O . ILE A 1 83 ? 5.229 0.803 7.073 1.00 94.44 83 ILE A O 1
ATOM 688 N N . ALA A 1 84 ? 5.422 2.595 8.431 1.00 92.19 84 ALA A N 1
ATOM 689 C CA . ALA A 1 84 ? 6.606 3.183 7.823 1.00 92.19 84 ALA A CA 1
ATOM 690 C C . ALA A 1 84 ? 7.760 3.208 8.831 1.00 92.19 84 ALA A C 1
ATOM 692 O O . ALA A 1 84 ? 7.613 3.689 9.961 1.00 92.19 84 ALA A O 1
ATOM 693 N N . PHE A 1 85 ? 8.901 2.668 8.413 1.00 88.00 85 PHE A N 1
ATOM 694 C CA . PHE A 1 85 ? 10.088 2.539 9.250 1.00 88.00 85 PHE A CA 1
ATOM 695 C C . PHE A 1 85 ? 10.935 3.814 9.215 1.00 88.00 85 PHE A C 1
ATOM 697 O O . PHE A 1 85 ? 10.971 4.508 8.202 1.00 88.00 85 PHE A O 1
ATOM 704 N N . SER A 1 86 ? 11.608 4.127 10.324 1.00 80.19 86 SER A N 1
ATOM 705 C CA . SER A 1 86 ? 12.614 5.205 10.392 1.00 80.19 86 SER A CA 1
ATOM 706 C C . SER A 1 86 ? 14.017 4.746 9.994 1.00 80.19 86 SER A C 1
ATOM 708 O O . SER A 1 86 ? 14.941 5.555 9.953 1.00 80.19 86 SER A O 1
ATOM 710 N N . GLU A 1 87 ? 14.191 3.449 9.760 1.00 79.50 87 GLU A N 1
ATOM 711 C CA . GLU A 1 87 ? 15.473 2.805 9.505 1.00 79.50 87 GLU A CA 1
ATOM 712 C C . GLU A 1 87 ? 15.363 1.809 8.350 1.00 79.50 87 GLU A C 1
ATOM 714 O O . GLU A 1 87 ? 14.283 1.290 8.048 1.00 79.50 87 GLU A O 1
ATOM 719 N N . LEU A 1 88 ? 16.499 1.529 7.708 1.00 76.44 88 LEU A N 1
ATOM 720 C CA . LEU A 1 88 ? 16.582 0.479 6.702 1.00 76.44 88 LEU A CA 1
ATOM 721 C C . LEU A 1 88 ? 16.368 -0.875 7.381 1.00 76.44 88 LEU A C 1
ATOM 723 O O . LEU A 1 88 ? 17.217 -1.362 8.120 1.00 76.44 88 LEU A O 1
ATOM 727 N N . VAL A 1 89 ? 15.226 -1.494 7.097 1.00 77.56 89 VAL A N 1
ATOM 728 C CA . VAL A 1 89 ? 14.845 -2.802 7.654 1.00 77.56 89 VAL A CA 1
ATOM 729 C C . VAL A 1 89 ? 15.501 -3.991 6.949 1.00 77.56 89 VAL A C 1
ATOM 731 O O . VAL A 1 89 ? 15.446 -5.109 7.456 1.00 77.56 89 VAL A O 1
ATOM 734 N N . PHE A 1 90 ? 16.128 -3.777 5.790 1.00 77.75 90 PHE A N 1
ATOM 735 C CA . PHE A 1 90 ? 16.815 -4.823 5.034 1.00 77.75 90 PHE A CA 1
ATOM 736 C C . PHE A 1 90 ? 18.276 -4.443 4.800 1.00 77.75 90 PHE A C 1
ATOM 738 O O . PHE A 1 90 ? 18.563 -3.539 4.021 1.00 77.75 90 PHE A O 1
ATOM 745 N N . GLU A 1 91 ? 19.200 -5.184 5.414 1.00 67.50 91 GLU A N 1
ATOM 746 C CA . GLU A 1 91 ? 20.651 -4.933 5.328 1.00 67.50 91 GLU A CA 1
ATOM 747 C C . GLU A 1 91 ? 21.190 -4.920 3.886 1.00 67.50 91 GLU A C 1
ATOM 749 O O . GLU A 1 91 ? 22.145 -4.211 3.578 1.00 67.50 91 GLU A O 1
ATOM 754 N N . SER A 1 92 ? 20.575 -5.690 2.983 1.00 62.41 92 SER A N 1
ATOM 755 C CA . SER A 1 92 ? 21.019 -5.860 1.594 1.00 62.41 92 SER A CA 1
ATOM 756 C C . SER A 1 92 ? 20.279 -4.988 0.572 1.00 62.41 92 SER A C 1
ATOM 758 O O . SER A 1 92 ? 20.578 -5.074 -0.621 1.00 62.41 92 SER A O 1
ATOM 760 N N . ALA A 1 93 ? 19.325 -4.148 0.996 1.00 63.44 93 ALA A N 1
ATOM 761 C CA . ALA A 1 93 ? 18.513 -3.335 0.093 1.00 63.44 93 ALA A CA 1
ATOM 762 C C . ALA A 1 93 ? 18.482 -1.858 0.513 1.00 63.44 93 ALA A C 1
ATOM 764 O O . ALA A 1 93 ? 18.014 -1.509 1.588 1.00 63.44 93 ALA A O 1
ATOM 765 N N . ILE A 1 94 ? 18.888 -0.969 -0.398 1.00 66.88 94 ILE A N 1
ATOM 766 C CA . ILE A 1 94 ? 18.841 0.499 -0.226 1.00 66.88 94 ILE A CA 1
ATOM 767 C C . ILE A 1 94 ? 17.430 1.032 -0.557 1.00 66.88 94 ILE A C 1
ATOM 769 O O . ILE A 1 94 ? 17.272 2.053 -1.220 1.00 66.88 94 ILE A O 1
ATOM 773 N N . VAL A 1 95 ? 16.381 0.277 -0.226 1.00 76.00 95 VAL A N 1
ATOM 774 C CA . VAL A 1 95 ? 15.001 0.622 -0.593 1.00 76.00 95 VAL A CA 1
ATOM 775 C C . VAL A 1 95 ? 14.179 0.792 0.667 1.00 76.00 95 VAL A C 1
ATOM 777 O O . VAL A 1 95 ? 13.839 -0.190 1.334 1.00 76.00 95 VAL A O 1
ATOM 780 N N . ASP A 1 96 ? 13.805 2.040 0.930 1.00 86.50 96 ASP A N 1
ATOM 781 C CA . ASP A 1 96 ? 12.824 2.371 1.951 1.00 86.50 96 ASP A CA 1
ATOM 782 C C . ASP A 1 96 ? 11.532 1.601 1.675 1.00 86.50 96 ASP A C 1
ATOM 784 O O . ASP A 1 96 ? 11.006 1.554 0.556 1.00 86.50 96 ASP A O 1
ATOM 788 N N . SER A 1 97 ? 11.064 0.907 2.703 1.00 91.00 97 SER A N 1
ATOM 789 C CA . SER A 1 97 ? 9.951 -0.027 2.606 1.00 91.00 97 SER A CA 1
ATOM 790 C C . SER A 1 97 ? 8.887 0.323 3.632 1.00 91.00 97 SER A C 1
ATOM 792 O O . SER A 1 97 ? 9.172 0.841 4.708 1.00 91.00 97 SER A O 1
ATOM 794 N N . ILE A 1 98 ? 7.648 -0.005 3.301 1.00 94.81 98 ILE A N 1
ATOM 795 C CA . ILE A 1 98 ? 6.501 0.074 4.196 1.00 94.81 98 ILE A CA 1
ATOM 796 C C . ILE A 1 98 ? 5.843 -1.294 4.291 1.00 94.81 98 ILE A C 1
ATOM 798 O O . ILE A 1 98 ? 5.925 -2.096 3.358 1.00 94.81 98 ILE A O 1
ATOM 802 N N . ILE A 1 99 ? 5.130 -1.538 5.386 1.00 95.94 99 ILE A N 1
ATOM 803 C CA . ILE A 1 99 ? 4.124 -2.599 5.433 1.00 95.94 99 ILE A CA 1
ATOM 804 C C . ILE A 1 99 ? 2.771 -1.959 5.164 1.00 95.94 99 ILE A C 1
ATOM 806 O O . ILE A 1 99 ? 2.357 -1.056 5.887 1.00 95.9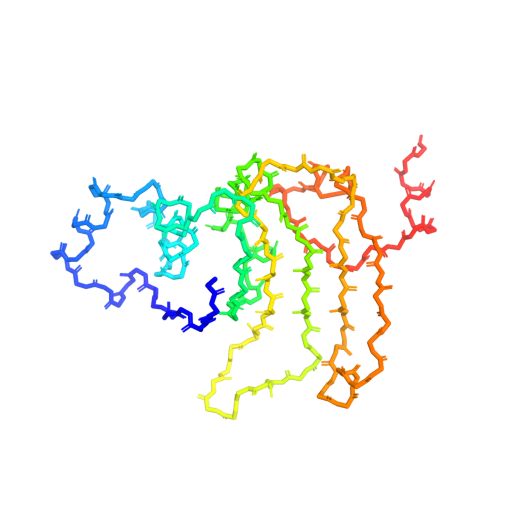4 99 ILE A O 1
ATOM 810 N N . ILE A 1 100 ? 2.063 -2.450 4.153 1.00 97.94 100 ILE A N 1
ATOM 811 C CA . ILE A 1 100 ? 0.666 -2.099 3.907 1.00 97.94 100 ILE A CA 1
ATOM 812 C C . ILE A 1 100 ? -0.216 -3.315 4.158 1.00 97.94 100 ILE A C 1
ATOM 814 O O . ILE A 1 100 ? -0.034 -4.372 3.551 1.00 97.94 100 ILE A O 1
ATOM 818 N N . THR A 1 101 ? -1.197 -3.150 5.041 1.00 98.06 101 THR A N 1
ATOM 819 C CA . THR A 1 101 ? -2.189 -4.173 5.363 1.00 98.06 101 THR A CA 1
ATOM 820 C C . THR A 1 101 ? -3.569 -3.695 4.939 1.00 98.06 101 THR A C 1
ATOM 822 O O . THR A 1 101 ? -4.019 -2.626 5.347 1.00 98.06 101 THR A O 1
ATOM 825 N N . TYR A 1 102 ? -4.270 -4.495 4.142 1.00 97.81 102 TYR A N 1
ATOM 826 C CA . TYR A 1 102 ? -5.596 -4.177 3.619 1.00 97.81 102 TYR A CA 1
ATOM 827 C C . TYR A 1 102 ? -6.489 -5.415 3.569 1.00 97.81 102 TYR A C 1
ATOM 829 O O . TYR A 1 102 ? -6.009 -6.545 3.469 1.00 97.81 102 TYR A O 1
ATOM 837 N N . SER A 1 103 ? -7.796 -5.202 3.655 1.00 97.31 103 SER A N 1
ATOM 838 C CA . SER A 1 103 ? -8.798 -6.250 3.498 1.00 97.31 103 SER A CA 1
ATOM 839 C C . SER A 1 103 ? -9.396 -6.221 2.101 1.00 97.31 103 SER A C 1
ATOM 841 O O . SER A 1 103 ? -9.632 -5.148 1.541 1.00 97.31 103 SER A O 1
ATOM 843 N N . ASN A 1 104 ? -9.702 -7.410 1.582 1.00 96.00 104 ASN A N 1
ATOM 844 C CA . ASN A 1 104 ? -10.408 -7.597 0.323 1.00 96.00 104 ASN A CA 1
ATOM 845 C C . ASN A 1 104 ? -11.905 -7.277 0.466 1.00 96.00 104 ASN A C 1
ATOM 847 O O . ASN A 1 104 ? -12.772 -8.147 0.404 1.00 96.00 104 ASN A O 1
ATOM 851 N N . SER A 1 105 ? -12.205 -6.014 0.717 1.00 94.94 105 SER A N 1
ATOM 852 C CA . SER A 1 105 ? -13.547 -5.481 0.897 1.00 94.94 105 SER A CA 1
ATOM 853 C C . SER A 1 105 ? -13.543 -4.013 0.501 1.00 94.94 105 SER A C 1
ATOM 855 O O . SER A 1 105 ? -12.492 -3.376 0.480 1.00 94.94 105 SER A O 1
ATOM 857 N N . LYS A 1 106 ? -14.718 -3.440 0.242 1.00 90.94 106 LYS A N 1
ATOM 858 C CA . LYS A 1 106 ? -14.817 -1.982 0.152 1.00 90.94 106 LYS A CA 1
ATOM 859 C C . LYS A 1 106 ? -14.485 -1.347 1.503 1.00 90.94 106 LYS A C 1
ATOM 861 O O . LYS A 1 106 ? -14.627 -1.988 2.552 1.00 90.94 106 LYS A O 1
ATOM 866 N N . ARG A 1 107 ? -14.055 -0.087 1.453 1.00 90.38 107 ARG A N 1
ATOM 867 C CA . ARG A 1 107 ? -13.839 0.757 2.629 1.00 90.38 107 ARG A CA 1
ATOM 868 C C . ARG A 1 107 ? -15.055 0.722 3.554 1.00 90.38 107 ARG A C 1
ATOM 870 O O . ARG A 1 107 ? -16.187 0.874 3.100 1.00 90.38 107 ARG A O 1
ATOM 877 N N . ASN A 1 108 ? -14.802 0.547 4.849 1.00 89.31 108 ASN A N 1
ATOM 878 C CA . ASN A 1 108 ? -15.829 0.570 5.896 1.00 89.31 108 ASN A CA 1
ATOM 879 C C . ASN A 1 108 ? -15.482 1.492 7.079 1.00 89.31 108 ASN A C 1
ATOM 881 O O . ASN A 1 108 ? -16.183 1.478 8.089 1.00 89.31 108 ASN A O 1
ATOM 885 N N . LYS A 1 109 ? -14.394 2.261 6.968 1.00 91.44 109 LYS A N 1
ATOM 886 C CA . LYS A 1 109 ? -13.936 3.244 7.954 1.00 91.44 109 LYS A CA 1
ATOM 887 C C . LYS A 1 109 ? -13.531 4.526 7.249 1.00 91.44 109 LYS A C 1
ATOM 889 O O . LYS A 1 109 ? -13.014 4.474 6.136 1.00 91.44 109 LYS A O 1
ATOM 894 N N . ASP A 1 110 ? -13.667 5.641 7.952 1.00 94.25 110 ASP A N 1
ATOM 895 C CA . ASP A 1 110 ? -13.297 6.965 7.442 1.00 94.25 110 ASP A CA 1
ATOM 896 C C . ASP A 1 110 ? -11.845 7.343 7.754 1.00 94.25 110 ASP A C 1
ATOM 898 O O . ASP A 1 110 ? -11.428 8.471 7.503 1.00 94.25 110 ASP A O 1
ATOM 902 N N . PHE A 1 111 ? -11.044 6.398 8.256 1.00 94.81 111 PHE A N 1
ATOM 903 C CA . PHE A 1 111 ? -9.628 6.594 8.552 1.00 94.81 111 PHE A CA 1
ATOM 904 C C . PHE A 1 111 ? -8.775 5.362 8.226 1.00 94.81 111 PHE A C 1
ATOM 906 O O . PHE A 1 111 ? -9.274 4.236 8.149 1.00 94.81 111 PHE A O 1
ATOM 913 N N . ILE A 1 112 ? -7.466 5.584 8.108 1.00 95.56 112 ILE A N 1
ATOM 914 C CA . ILE A 1 112 ? -6.420 4.559 8.027 1.00 95.56 112 ILE A CA 1
ATOM 915 C C . ILE A 1 112 ? -5.567 4.644 9.293 1.00 95.56 112 ILE A C 1
ATOM 917 O O . ILE A 1 112 ? -5.196 5.739 9.719 1.00 95.56 112 ILE A O 1
ATOM 921 N N . LYS A 1 113 ? -5.234 3.499 9.900 1.00 95.94 113 LYS A N 1
ATOM 922 C CA . LYS A 1 113 ? -4.264 3.463 11.002 1.00 95.94 113 LYS A CA 1
ATOM 923 C C . LYS A 1 113 ? -2.854 3.546 10.443 1.00 95.94 113 LYS A C 1
ATOM 925 O O . LYS A 1 113 ? -2.524 2.825 9.505 1.00 95.94 113 LYS A O 1
ATOM 930 N N . VAL A 1 114 ? -2.011 4.372 11.036 1.00 95.06 114 VAL A N 1
ATOM 931 C CA . VAL A 1 114 ? -0.620 4.492 10.612 1.00 95.06 114 VAL A CA 1
ATOM 932 C C . VAL A 1 114 ? 0.322 4.405 11.801 1.00 95.06 114 VAL A C 1
ATOM 934 O O . VAL A 1 114 ? 0.001 4.845 12.905 1.00 95.06 114 VAL A O 1
ATOM 937 N N . LEU A 1 115 ? 1.486 3.817 11.567 1.00 92.25 115 LEU A N 1
ATOM 938 C CA . LEU A 1 115 ? 2.620 3.826 12.480 1.00 92.25 115 LEU A CA 1
ATOM 939 C C . LEU A 1 115 ? 3.810 4.386 11.704 1.00 92.25 115 LEU A C 1
ATOM 941 O O . LEU A 1 115 ? 4.274 3.761 10.754 1.00 92.25 115 LEU A O 1
ATOM 945 N N . THR A 1 116 ? 4.264 5.577 12.076 1.00 89.56 116 THR A N 1
ATOM 946 C CA . THR A 1 116 ? 5.398 6.267 11.448 1.00 89.56 116 THR A CA 1
ATOM 947 C C . THR A 1 116 ? 6.602 6.269 12.377 1.00 89.56 116 THR A C 1
ATOM 949 O O . THR A 1 116 ? 6.463 6.031 13.579 1.00 89.56 116 THR A O 1
ATOM 952 N N . ASN A 1 117 ? 7.784 6.537 11.817 1.00 83.31 117 ASN A N 1
ATOM 953 C CA . ASN A 1 117 ? 9.059 6.522 12.535 1.00 83.31 117 ASN A CA 1
ATOM 954 C C . ASN A 1 117 ? 9.262 5.231 13.347 1.00 83.31 117 ASN A C 1
ATOM 956 O O . ASN A 1 117 ? 9.706 5.259 14.494 1.00 83.31 117 ASN A O 1
ATOM 960 N N . CYS A 1 118 ? 8.845 4.102 12.772 1.00 83.81 118 CYS A N 1
ATOM 961 C CA . CYS A 1 118 ? 8.896 2.824 13.455 1.00 83.81 118 CYS A CA 1
ATOM 962 C C . CYS A 1 118 ? 10.330 2.284 13.453 1.00 83.81 118 CYS A C 1
ATOM 964 O O . CYS A 1 118 ? 10.873 2.019 12.381 1.00 83.81 118 CYS A O 1
ATOM 966 N N . SER A 1 119 ? 10.900 2.053 14.636 1.00 83.50 119 SER A N 1
ATOM 967 C CA . SER A 1 119 ? 12.045 1.146 14.801 1.00 83.50 119 SER A CA 1
ATOM 968 C C . SER A 1 119 ? 11.576 -0.288 15.056 1.00 83.50 119 SER A C 1
ATOM 970 O O . SER A 1 119 ? 10.403 -0.519 15.385 1.00 83.50 119 SER A O 1
ATOM 972 N N . ILE A 1 120 ? 12.486 -1.258 14.968 1.00 78.56 120 ILE A N 1
ATOM 973 C CA . ILE A 1 120 ? 12.200 -2.652 15.341 1.00 78.56 120 ILE A CA 1
ATOM 974 C C . ILE A 1 120 ? 11.712 -2.757 16.799 1.00 78.56 120 ILE A C 1
ATOM 976 O O . ILE A 1 120 ? 10.778 -3.508 17.090 1.00 78.56 120 ILE A O 1
ATOM 980 N N . GLU A 1 121 ? 12.269 -1.983 17.732 1.00 78.94 121 GLU A N 1
ATOM 981 C CA . GLU A 1 121 ? 11.822 -1.965 19.134 1.00 78.94 121 GLU A CA 1
ATOM 982 C C . GLU A 1 121 ? 10.405 -1.408 19.269 1.00 78.94 121 GLU A C 1
ATOM 984 O O . GLU A 1 121 ? 9.604 -1.915 20.059 1.00 78.94 121 GLU A O 1
ATOM 989 N N . SER A 1 122 ? 10.077 -0.396 18.464 1.00 77.56 122 SER A N 1
ATOM 990 C CA . SER A 1 122 ? 8.773 0.273 18.469 1.00 77.56 122 SER A CA 1
ATOM 991 C C . SER A 1 122 ? 7.633 -0.659 18.038 1.00 77.56 122 SER A C 1
ATOM 993 O O . SER A 1 122 ? 6.487 -0.453 18.442 1.00 77.56 122 SER A O 1
ATOM 995 N N . LEU A 1 123 ? 7.933 -1.743 17.306 1.00 79.06 123 LEU A N 1
ATOM 996 C CA . LEU A 1 123 ? 6.958 -2.790 16.974 1.00 79.06 123 LEU A CA 1
ATOM 997 C C . LEU A 1 123 ? 6.433 -3.544 18.204 1.00 79.06 123 LEU A C 1
ATOM 999 O O . LEU A 1 123 ? 5.349 -4.124 18.135 1.00 79.06 123 LEU A O 1
ATOM 1003 N N . LYS A 1 124 ? 7.167 -3.541 19.328 1.00 80.62 124 LYS A N 1
ATOM 1004 C CA . LYS A 1 124 ? 6.749 -4.216 20.572 1.00 80.62 124 LYS A CA 1
ATOM 1005 C C . LYS A 1 124 ? 5.669 -3.436 21.328 1.00 80.62 124 LYS A C 1
ATOM 1007 O O . LYS A 1 124 ? 4.827 -4.053 21.974 1.00 80.62 124 LYS A O 1
ATOM 1012 N N . SER A 1 125 ? 5.668 -2.107 21.202 1.00 80.69 125 SER A N 1
ATOM 1013 C CA . SER A 1 125 ? 4.694 -1.200 21.834 1.00 80.69 125 SER A CA 1
ATOM 1014 C C . SER A 1 125 ? 4.229 -0.107 20.856 1.00 80.69 125 SER A C 1
ATOM 1016 O O . SER A 1 125 ? 4.508 1.077 21.053 1.00 80.69 125 SER A O 1
ATOM 1018 N N . PRO A 1 126 ? 3.526 -0.487 19.777 1.00 83.69 126 PRO A N 1
ATOM 1019 C CA . PRO A 1 126 ? 3.236 0.399 18.652 1.00 83.69 126 PRO A CA 1
ATOM 1020 C C . PRO A 1 126 ? 2.181 1.465 18.982 1.00 83.69 126 PRO A C 1
ATOM 1022 O O . PRO A 1 126 ? 1.022 1.148 19.268 1.00 83.69 126 PRO A O 1
ATOM 1025 N N . LYS A 1 127 ? 2.552 2.744 18.846 1.00 85.62 127 LYS A N 1
ATOM 1026 C CA . LYS A 1 127 ? 1.625 3.881 18.945 1.00 85.62 127 LYS A CA 1
ATOM 1027 C C . LYS A 1 127 ? 1.113 4.271 17.561 1.00 85.62 127 LYS A C 1
ATOM 1029 O O . LYS A 1 127 ? 1.821 4.903 16.786 1.00 85.62 127 LYS A O 1
ATOM 1034 N N . ARG A 1 128 ? -0.135 3.909 17.269 1.00 90.19 128 ARG A N 1
ATOM 1035 C CA . ARG A 1 128 ? -0.788 4.230 15.994 1.00 90.19 128 ARG A CA 1
ATOM 1036 C C . ARG A 1 128 ? -1.473 5.585 16.051 1.00 90.19 128 ARG A C 1
ATOM 1038 O O . ARG A 1 128 ? -2.061 5.935 17.073 1.00 90.19 128 ARG A O 1
ATOM 1045 N N . THR A 1 129 ? -1.449 6.294 14.935 1.00 92.56 129 THR A N 1
ATOM 1046 C CA . THR A 1 129 ? -2.304 7.454 14.680 1.00 92.56 129 THR A CA 1
ATOM 1047 C C . THR A 1 129 ? -3.343 7.100 13.621 1.00 92.56 129 THR A C 1
ATOM 1049 O O . THR A 1 129 ? -3.213 6.106 12.905 1.00 92.56 129 THR A O 1
ATOM 1052 N N . GLU A 1 130 ? -4.418 7.877 13.554 1.00 94.38 130 GLU A N 1
ATOM 1053 C CA . GLU A 1 130 ? -5.478 7.703 12.563 1.00 94.38 130 GLU A CA 1
ATOM 1054 C C . GLU A 1 130 ? -5.434 8.879 11.588 1.00 94.38 130 GLU A C 1
ATOM 1056 O O . GLU A 1 130 ? -5.451 10.038 12.004 1.00 94.38 130 GLU A O 1
ATOM 1061 N N . ILE A 1 131 ? -5.346 8.573 10.292 1.00 94.00 131 ILE A N 1
ATOM 1062 C CA . ILE A 1 131 ? -5.396 9.561 9.213 1.00 94.00 131 ILE A CA 1
ATOM 1063 C C . ILE A 1 131 ? -6.767 9.474 8.544 1.00 94.00 131 ILE A C 1
ATOM 1065 O O . ILE A 1 131 ? -7.097 8.408 8.017 1.00 94.00 131 ILE A O 1
ATOM 1069 N N . PRO A 1 132 ? -7.564 10.557 8.525 1.00 93.56 132 PRO A N 1
ATOM 1070 C CA . PRO A 1 132 ? -8.842 10.575 7.825 1.00 93.56 132 PRO A CA 1
ATOM 1071 C C . PRO A 1 132 ? -8.676 10.341 6.319 1.00 93.56 132 PRO A C 1
ATOM 1073 O O . PRO A 1 132 ? -7.793 10.923 5.690 1.00 93.56 132 PRO A O 1
ATOM 1076 N N . TYR A 1 133 ? -9.571 9.566 5.705 1.00 91.88 133 TYR A N 1
ATOM 1077 C CA . TYR A 1 133 ? -9.586 9.384 4.248 1.00 91.88 133 TYR A CA 1
ATOM 1078 C C . TYR A 1 133 ? -9.758 10.709 3.511 1.00 91.88 133 TYR A C 1
ATOM 1080 O O . TYR A 1 133 ? -9.147 10.887 2.466 1.00 91.88 133 TYR A O 1
ATOM 1088 N N . SER A 1 134 ? -10.506 11.662 4.073 1.00 91.31 134 SER A N 1
ATOM 1089 C CA . SER A 1 134 ? -10.670 12.996 3.487 1.00 91.31 134 SER A CA 1
ATOM 1090 C C . SER A 1 134 ? -9.337 13.728 3.303 1.00 91.31 134 SER A C 1
ATOM 1092 O O . SER A 1 134 ? -9.150 14.411 2.302 1.00 91.31 134 SER A O 1
ATOM 1094 N N . HIS A 1 135 ? -8.373 13.546 4.213 1.00 90.94 135 HIS A N 1
ATOM 1095 C CA . HIS A 1 135 ? -7.032 14.112 4.061 1.00 90.94 135 HIS A CA 1
ATOM 1096 C C . HIS A 1 135 ? -6.304 13.530 2.837 1.00 90.94 135 HIS A C 1
ATOM 1098 O O . HIS A 1 135 ? -5.672 14.264 2.084 1.00 90.94 135 HIS A O 1
ATOM 1104 N N . ILE A 1 136 ? -6.446 12.223 2.609 1.00 91.50 136 ILE A N 1
ATOM 1105 C CA . ILE A 1 136 ? -5.827 11.497 1.491 1.00 91.50 136 ILE A CA 1
ATOM 1106 C C . ILE A 1 136 ? -6.561 11.777 0.172 1.00 91.50 136 ILE A C 1
ATOM 1108 O O . ILE A 1 136 ? -5.949 11.895 -0.884 1.00 91.50 136 ILE A O 1
ATOM 1112 N N . GLU A 1 137 ? -7.886 11.874 0.198 1.00 90.31 137 GLU A N 1
ATOM 1113 C CA . GLU A 1 137 ? -8.699 12.151 -0.987 1.00 90.31 137 GLU A CA 1
ATOM 1114 C C . GLU A 1 137 ? -8.466 13.573 -1.510 1.00 90.31 137 GLU A C 1
ATOM 1116 O O . GLU A 1 137 ? -8.437 13.773 -2.724 1.00 90.31 137 GLU A O 1
ATOM 1121 N N . ASN A 1 138 ? -8.209 14.524 -0.607 1.00 89.69 138 ASN A N 1
ATOM 1122 C CA . ASN A 1 138 ? -7.886 15.912 -0.940 1.00 89.69 138 ASN A CA 1
ATOM 1123 C C . ASN A 1 138 ? -6.410 16.132 -1.314 1.00 89.69 138 ASN A C 1
ATOM 1125 O O . ASN A 1 138 ? -6.050 17.228 -1.747 1.00 89.69 138 ASN A O 1
ATOM 1129 N N . SER A 1 139 ? -5.541 15.129 -1.154 1.00 90.62 139 SER A N 1
ATOM 1130 C CA . SER A 1 139 ? -4.131 15.263 -1.514 1.00 90.62 139 SER A CA 1
ATOM 1131 C C . SER A 1 139 ? -3.918 15.084 -3.029 1.00 90.62 139 SER A C 1
ATOM 1133 O O . SER A 1 139 ? -4.643 14.326 -3.692 1.00 90.62 139 SER A O 1
ATOM 1135 N N . PRO A 1 140 ? -2.906 15.745 -3.624 1.00 91.31 140 PRO A N 1
ATOM 1136 C CA . PRO A 1 140 ? -2.596 15.574 -5.039 1.00 91.31 140 PRO A CA 1
ATOM 1137 C C . PRO A 1 140 ? -2.354 14.101 -5.379 1.00 91.31 140 PRO A C 1
ATOM 1139 O O . PRO A 1 140 ? -1.529 13.444 -4.756 1.00 91.31 140 PRO A O 1
ATOM 1142 N N . ASN A 1 141 ? -3.034 13.568 -6.399 1.00 91.69 141 ASN A N 1
ATOM 1143 C CA . ASN A 1 141 ? -2.891 12.168 -6.833 1.00 91.69 141 ASN A CA 1
ATOM 1144 C C . ASN A 1 141 ? -3.107 11.127 -5.713 1.00 91.69 141 ASN A C 1
ATOM 1146 O O . ASN A 1 141 ? -2.454 10.071 -5.725 1.00 91.69 141 ASN A O 1
ATOM 1150 N N . ASN A 1 142 ? -3.971 11.439 -4.740 1.00 93.81 142 ASN A N 1
ATOM 1151 C CA . ASN A 1 142 ? -4.268 10.597 -3.582 1.00 93.81 142 ASN A CA 1
ATOM 1152 C C . ASN 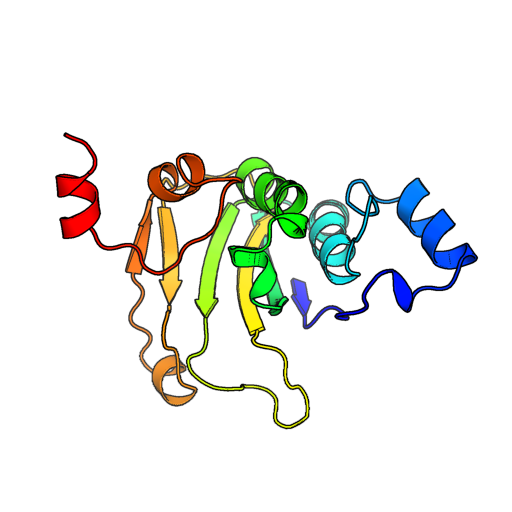A 1 142 ? -3.005 10.094 -2.873 1.00 93.81 142 ASN A C 1
ATOM 1154 O O . ASN A 1 142 ? -2.861 8.904 -2.585 1.00 93.81 142 ASN A O 1
ATOM 1158 N N . GLN A 1 143 ? -2.034 10.986 -2.697 1.00 94.62 143 GLN A N 1
ATOM 1159 C CA . GLN A 1 143 ? -0.835 10.718 -1.921 1.00 94.62 143 GLN A CA 1
ATOM 1160 C C . GLN A 1 143 ? -1.199 10.342 -0.483 1.00 94.62 143 GLN A C 1
ATOM 1162 O O . GLN A 1 143 ? -1.986 11.018 0.183 1.00 94.62 143 GLN A O 1
ATOM 1167 N N . LEU A 1 144 ? -0.599 9.251 -0.016 1.00 92.56 144 LEU A N 1
ATOM 1168 C CA . LEU A 1 144 ? -0.706 8.774 1.358 1.00 92.56 144 LEU A CA 1
ATOM 1169 C C . LEU A 1 144 ? 0.381 9.460 2.190 1.00 92.56 144 LEU A C 1
ATOM 1171 O O . LEU A 1 144 ? 1.371 8.830 2.558 1.00 92.56 144 LEU A O 1
ATOM 1175 N N . ASP A 1 145 ? 0.228 10.764 2.421 1.00 90.12 145 ASP A N 1
ATOM 1176 C CA . ASP A 1 145 ? 1.109 11.485 3.338 1.00 90.12 145 ASP A CA 1
ATOM 1177 C C . ASP A 1 145 ? 0.821 11.034 4.772 1.00 90.12 145 ASP A C 1
ATOM 1179 O O . ASP A 1 145 ? -0.284 11.199 5.292 1.00 90.12 145 ASP A O 1
ATOM 1183 N N . LEU A 1 146 ? 1.818 10.407 5.392 1.00 88.31 146 LEU A N 1
ATOM 1184 C CA . LEU A 1 146 ? 1.691 9.864 6.738 1.00 88.31 146 LEU A CA 1
ATOM 1185 C C . LEU A 1 146 ? 1.933 10.927 7.824 1.00 88.31 146 LEU A C 1
ATOM 1187 O O . LEU A 1 146 ? 1.671 10.664 8.998 1.00 88.31 146 LEU A O 1
ATOM 1191 N N . ASN A 1 147 ? 2.383 12.133 7.457 1.00 77.56 147 ASN A N 1
ATOM 1192 C CA . ASN A 1 147 ? 2.631 13.251 8.374 1.00 77.56 147 ASN A CA 1
ATOM 1193 C C . ASN A 1 147 ? 1.358 14.056 8.678 1.00 77.56 147 ASN A C 1
ATOM 1195 O O . ASN A 1 147 ? 1.365 15.289 8.709 1.00 77.56 147 ASN A O 1
ATOM 1199 N N . TYR A 1 148 ? 0.245 13.367 8.924 1.00 76.69 148 TYR A N 1
ATOM 1200 C CA . TYR A 1 148 ? -1.003 14.032 9.266 1.00 76.69 148 TYR A CA 1
ATOM 1201 C C . TYR A 1 148 ? -0.913 14.68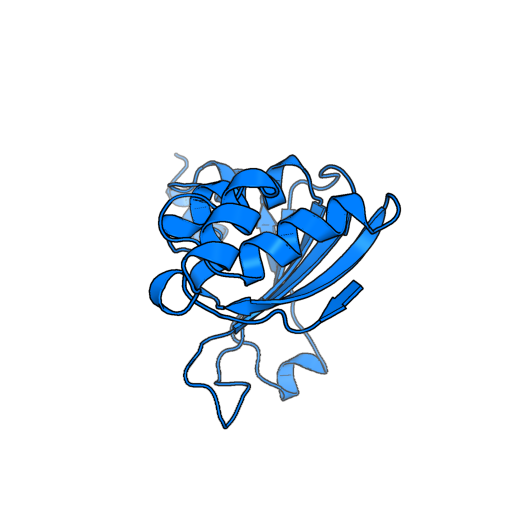9 10.649 1.00 76.69 148 TYR A C 1
ATOM 1203 O O . TYR A 1 148 ? -0.732 14.024 11.672 1.00 76.69 148 TYR A O 1
ATOM 1211 N N . ASN A 1 149 ? -1.086 16.011 10.681 1.00 73.62 149 ASN A N 1
ATOM 1212 C CA . ASN A 1 149 ? -1.189 16.789 11.908 1.00 73.62 149 ASN A CA 1
ATOM 1213 C C . ASN A 1 149 ? -2.559 17.479 11.974 1.00 73.62 149 ASN A C 1
ATOM 1215 O O . ASN A 1 149 ? -2.852 18.391 11.198 1.00 73.62 149 ASN A O 1
ATOM 1219 N N . LEU A 1 150 ? -3.377 17.065 12.947 1.00 65.81 150 LEU A N 1
ATOM 1220 C CA . LEU A 1 150 ? -4.718 17.606 13.199 1.00 65.81 150 LEU A CA 1
ATOM 1221 C C . LEU A 1 150 ? -4.722 19.133 13.362 1.00 65.81 150 LEU A C 1
ATOM 1223 O O . LEU A 1 150 ? -5.569 19.804 12.774 1.00 65.81 150 LEU A O 1
ATOM 1227 N N . GLN A 1 151 ? -3.765 19.691 14.111 1.00 63.06 151 GLN A N 1
ATOM 1228 C CA . GLN A 1 151 ? -3.695 21.135 14.359 1.00 63.06 151 GLN A CA 1
ATOM 1229 C C . GLN A 1 151 ? -3.414 21.913 13.073 1.00 63.06 151 GLN A C 1
ATOM 1231 O O . GLN A 1 151 ? -4.058 22.927 12.825 1.00 63.06 151 GLN A O 1
ATOM 1236 N N . ILE A 1 152 ? -2.513 21.405 12.228 1.00 65.81 152 ILE A N 1
ATOM 1237 C CA . ILE A 1 152 ? -2.200 22.015 10.929 1.00 65.81 152 ILE A CA 1
ATOM 1238 C C . ILE A 1 152 ? -3.404 21.904 9.987 1.00 65.81 152 ILE A C 1
ATOM 1240 O O . ILE A 1 152 ? -3.781 22.889 9.359 1.00 65.81 152 ILE A O 1
ATOM 1244 N N . SER A 1 153 ? -4.073 20.747 9.952 1.00 62.91 153 SER A N 1
ATOM 1245 C CA . SER A 1 153 ? -5.236 20.537 9.078 1.00 62.91 153 SER A CA 1
ATOM 1246 C C . SER A 1 153 ? -6.415 21.465 9.395 1.00 62.91 153 SER A C 1
ATOM 1248 O O . SER A 1 153 ? -7.133 21.887 8.492 1.00 62.91 153 SER A O 1
ATOM 1250 N N . ASN A 1 154 ? -6.593 21.841 10.664 1.00 65.38 154 ASN A N 1
ATOM 1251 C CA . ASN A 1 154 ? -7.639 22.778 11.079 1.00 65.38 154 ASN A CA 1
ATOM 1252 C C . ASN A 1 154 ? -7.308 24.239 10.726 1.00 65.38 154 ASN A C 1
ATOM 1254 O O . ASN A 1 154 ? -8.213 25.069 10.670 1.00 65.38 154 ASN A O 1
ATOM 1258 N N . LEU A 1 155 ? -6.030 24.562 10.499 1.00 62.06 155 LEU A N 1
ATOM 1259 C CA . LEU A 1 155 ? -5.578 25.898 10.099 1.00 62.06 155 LEU A CA 1
ATOM 1260 C C . LEU A 1 155 ? -5.690 26.120 8.585 1.00 62.06 155 LEU A C 1
ATOM 1262 O O . LEU A 1 155 ? -5.923 27.248 8.167 1.00 62.06 155 LEU A O 1
ATOM 1266 N N . THR A 1 156 ? -5.545 25.068 7.775 1.00 58.97 156 THR A N 1
ATOM 1267 C CA . THR A 1 156 ? -5.589 25.159 6.303 1.00 58.97 156 THR A CA 1
ATOM 1268 C C . THR A 1 156 ? -6.982 24.967 5.698 1.00 58.97 156 THR A C 1
ATOM 1270 O O . THR A 1 156 ? -7.155 25.229 4.516 1.00 58.97 156 THR A O 1
ATOM 1273 N N . ASN A 1 157 ? -7.964 24.501 6.478 1.00 56.06 157 ASN A N 1
ATOM 1274 C CA . ASN A 1 157 ? -9.349 24.270 6.034 1.00 56.06 157 ASN A CA 1
ATOM 1275 C C . ASN A 1 157 ? -10.329 25.404 6.433 1.00 56.06 157 ASN A C 1
ATOM 1277 O O . ASN A 1 157 ? -11.532 25.160 6.534 1.00 56.06 157 ASN A O 1
ATOM 1281 N N . LYS A 1 158 ? -9.829 26.621 6.688 1.00 43.19 158 LYS A N 1
ATOM 1282 C CA . LYS A 1 158 ? -10.627 27.856 6.813 1.00 43.19 158 LYS A CA 1
ATOM 1283 C C . LYS A 1 158 ? -10.484 28.696 5.554 1.00 43.19 158 LYS A C 1
ATOM 1285 O O . LYS A 1 158 ? -11.499 29.310 5.169 1.00 43.19 158 LYS A O 1
#

Foldseek 3Di:
DEEAWDFAWPVRDDPVVLVVCVVPDPLSDDTDTRVLRVLRCCLVVDDAFDKYKYKDFPCCQAPLSNLVSLVCCQAQKAWAEKEFELDDPDPPDPTGIMITMITRYGHDDQWHWYFPNDDPVCVVPTDIDIHGQVVQVPDVSSHNPPPDDPVVVVVVVD